Protein AF-A0A926ZH37-F1 (afdb_monomer_lite)

Secondary structure (DSSP, 8-state):
-----------S---------------PPPP----SS-EEEEEETTEEEEEE-EEETTEEE---S-----TT---

Sequence (75 aa):
MNCANSKWIFGGLFTLSACSLAVSTSAQIAPDATLPVNSTVTTNGDIFTIEGGTRAGSNLFHSFQEFSVPTGKEA

Foldseek 3Di:
DDDDDDDDDDDDDPPPPPPDPPDDDPPFFDFDPPWPKAWDWDDDPPDIDIDIAHDDPPDGDYGDRGDDAPPPGDD

Organism: NCBI:txid2949571

InterPro domains:
  IPR008638 Filamentous haemagglutinin FhaB/tRNA nuclease CdiA-like, TPS domain [PF05860] (27-74)
  IPR012334 Pectin lyase fold [G3DSA:2.160.20.10] (11-75)

Radius of gyration: 23.11 Å; chains: 1; bounding box: 55×40×49 Å

Structure (mmCIF, N/CA/C/O backbone):
data_AF-A0A926ZH37-F1
#
_entry.id   AF-A0A926ZH37-F1
#
loop_
_atom_site.group_PDB
_atom_site.id
_atom_site.type_symbol
_atom_site.label_atom_id
_atom_site.label_alt_id
_atom_site.label_comp_id
_atom_site.label_asym_id
_atom_site.label_entity_id
_atom_site.label_seq_id
_atom_site.pdbx_PDB_ins_code
_atom_site.Cartn_x
_atom_site.Cartn_y
_atom_site.Cartn_z
_atom_site.occupancy
_atom_site.B_iso_or_equiv
_atom_site.auth_seq_id
_atom_site.auth_comp_id
_atom_site.auth_asym_id
_atom_site.auth_atom_id
_atom_site.pdbx_PDB_model_num
ATOM 1 N N . MET A 1 1 ? -20.091 -4.480 24.368 1.00 43.47 1 MET A N 1
ATOM 2 C CA . MET A 1 1 ? -21.408 -4.006 23.892 1.00 43.47 1 MET A CA 1
ATOM 3 C C . MET A 1 1 ? -22.450 -4.914 24.512 1.00 43.47 1 MET A C 1
ATOM 5 O O . MET A 1 1 ? -22.393 -6.121 24.326 1.00 43.47 1 MET A O 1
ATOM 9 N N . ASN A 1 2 ? -23.264 -4.337 25.386 1.00 50.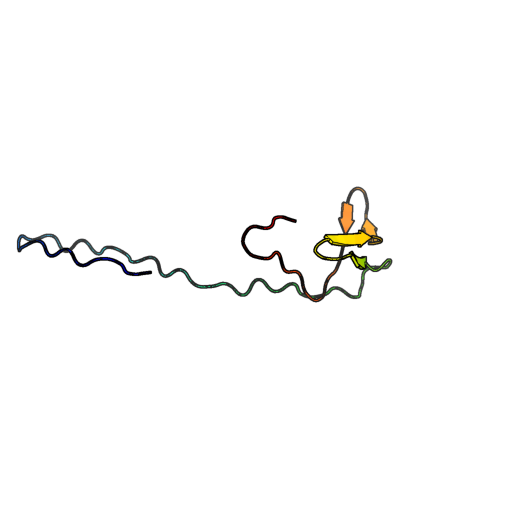16 2 ASN A N 1
ATOM 10 C CA . ASN A 1 2 ? -24.068 -5.045 26.377 1.00 50.16 2 ASN A CA 1
ATOM 11 C C . ASN A 1 2 ? -25.349 -5.563 25.715 1.00 50.16 2 ASN A C 1
ATOM 13 O O . ASN A 1 2 ? -26.177 -4.752 25.306 1.00 50.16 2 ASN A O 1
ATOM 17 N N . CYS A 1 3 ? -25.518 -6.882 25.593 1.00 51.12 3 CYS A N 1
ATOM 18 C CA . CYS A 1 3 ? -26.786 -7.438 25.129 1.00 51.12 3 CYS A CA 1
ATOM 19 C C . CYS A 1 3 ? -27.718 -7.584 26.335 1.00 51.12 3 CYS A C 1
ATOM 21 O O . CYS A 1 3 ? -27.410 -8.280 27.302 1.00 51.12 3 CYS A O 1
ATOM 23 N N . ALA A 1 4 ? -28.795 -6.805 26.303 1.00 48.81 4 ALA A N 1
ATOM 24 C CA . ALA A 1 4 ? -29.714 -6.603 27.403 1.00 48.81 4 ALA A CA 1
ATOM 25 C C . ALA A 1 4 ? -30.503 -7.871 27.752 1.00 48.81 4 ALA A C 1
ATOM 27 O O . ALA A 1 4 ? -30.938 -8.637 26.895 1.00 48.81 4 ALA A O 1
ATOM 28 N N . ASN A 1 5 ? -30.725 -8.028 29.053 1.00 58.38 5 ASN A N 1
ATOM 29 C CA . ASN A 1 5 ? -31.597 -9.022 29.653 1.00 58.38 5 ASN A CA 1
ATOM 30 C C . ASN A 1 5 ? -33.056 -8.784 29.231 1.00 58.38 5 ASN A C 1
ATOM 32 O O . ASN A 1 5 ? -33.594 -7.705 29.473 1.00 58.38 5 ASN A O 1
ATOM 36 N N . SER A 1 6 ? -33.730 -9.807 28.704 1.00 48.72 6 SER A N 1
ATOM 37 C CA . SER A 1 6 ? -35.195 -9.862 28.704 1.00 48.72 6 SER A CA 1
ATOM 38 C C . SER A 1 6 ? -35.660 -11.299 28.933 1.00 48.72 6 SER A C 1
ATOM 40 O O . SER A 1 6 ? -35.446 -12.180 28.103 1.00 48.72 6 SER A O 1
ATOM 42 N N . LYS A 1 7 ? -36.236 -11.542 30.117 1.00 60.03 7 LYS A N 1
ATOM 43 C CA . LYS A 1 7 ? -36.845 -12.816 30.522 1.00 60.03 7 LYS A CA 1
ATOM 44 C C . LYS A 1 7 ? -38.288 -12.856 30.019 1.00 60.03 7 LYS A C 1
ATOM 46 O O . LYS A 1 7 ? -39.066 -11.992 30.410 1.00 60.03 7 LYS A O 1
ATOM 51 N N . TRP A 1 8 ? -38.661 -13.906 29.286 1.00 46.69 8 TRP A N 1
ATOM 52 C CA . TRP A 1 8 ? -40.060 -14.315 29.107 1.00 46.69 8 TRP A CA 1
ATOM 53 C C . TRP A 1 8 ? -40.246 -15.812 29.399 1.00 46.69 8 TRP A C 1
ATOM 55 O O . TRP A 1 8 ? -39.307 -16.601 29.332 1.00 46.69 8 TRP A O 1
ATOM 65 N N . ILE A 1 9 ? -41.456 -16.123 29.858 1.00 59.38 9 ILE A N 1
ATOM 66 C CA . ILE A 1 9 ? -41.879 -17.229 30.731 1.00 59.38 9 ILE A CA 1
ATOM 67 C C . ILE A 1 9 ? -42.282 -18.490 29.939 1.00 59.38 9 ILE A C 1
ATOM 69 O O . ILE A 1 9 ? -42.695 -18.410 28.789 1.00 59.38 9 ILE A O 1
ATOM 73 N N . PHE A 1 10 ? -42.140 -19.635 30.618 1.00 59.12 10 PHE A N 1
ATOM 74 C CA . PHE A 1 10 ? -42.455 -21.033 30.287 1.00 59.12 10 PHE A CA 1
ATOM 75 C C . PHE A 1 10 ? -43.543 -21.310 29.230 1.00 59.12 10 PHE A C 1
ATOM 77 O O . PHE A 1 10 ? -44.683 -20.877 29.368 1.00 59.12 10 PHE A O 1
ATOM 84 N N . GLY A 1 11 ? -43.211 -22.175 28.262 1.00 51.66 11 GLY A N 1
ATOM 85 C CA . GLY A 1 11 ? -44.179 -22.758 27.329 1.00 51.66 11 GLY A CA 1
ATOM 86 C C . GLY A 1 11 ? -43.551 -23.364 26.073 1.00 51.66 11 GLY A C 1
ATOM 87 O O . GLY A 1 11 ? -43.753 -22.847 24.987 1.00 51.66 11 GLY A O 1
ATOM 88 N N . GLY A 1 12 ? -42.763 -24.432 26.239 1.00 62.03 12 GLY A N 1
ATOM 89 C CA . GLY A 1 12 ? -42.452 -25.439 25.214 1.00 62.03 12 GLY A CA 1
ATOM 90 C C . GLY A 1 12 ? -42.223 -24.992 23.764 1.00 62.03 12 GLY A C 1
ATOM 91 O O . GLY A 1 12 ? -43.030 -25.317 22.905 1.00 62.03 12 GLY A O 1
ATOM 92 N N . LEU A 1 13 ? -41.068 -24.392 23.472 1.00 58.16 13 LEU A N 1
ATOM 93 C CA . LEU A 1 13 ? -40.320 -24.650 22.235 1.00 58.16 13 LEU A CA 1
ATOM 94 C C . LEU A 1 13 ? -38.873 -24.202 22.459 1.00 58.16 13 LEU A C 1
ATOM 96 O O . LEU A 1 13 ? -38.594 -23.018 22.626 1.00 58.16 13 LEU A O 1
ATOM 100 N N . PHE A 1 14 ? -37.949 -25.158 22.529 1.00 58.56 14 PHE A N 1
ATOM 101 C CA . PHE A 1 14 ? -36.524 -24.882 22.703 1.00 58.56 14 PHE A CA 1
ATOM 102 C C . PHE A 1 14 ? -35.966 -24.411 21.352 1.00 58.56 14 PHE A C 1
ATOM 104 O O . PHE A 1 14 ? -35.419 -25.192 20.577 1.00 58.56 14 PHE A O 1
ATOM 111 N N . THR A 1 15 ? -36.183 -23.141 21.007 1.00 62.44 15 THR A N 1
ATOM 112 C CA . THR A 1 15 ? -35.554 -22.541 19.828 1.00 62.44 15 THR A CA 1
ATOM 113 C C . THR A 1 15 ? -34.060 -22.430 20.102 1.00 62.44 15 THR A C 1
ATOM 115 O O . THR A 1 15 ? -33.627 -21.572 20.874 1.00 62.44 15 THR A O 1
ATOM 118 N N . LEU A 1 16 ? -33.278 -23.321 19.491 1.00 64.25 16 LEU A N 1
ATOM 119 C CA . LEU A 1 16 ? -31.821 -23.269 19.483 1.00 64.25 16 LEU A CA 1
ATOM 120 C C . LEU A 1 16 ? -31.398 -22.049 18.650 1.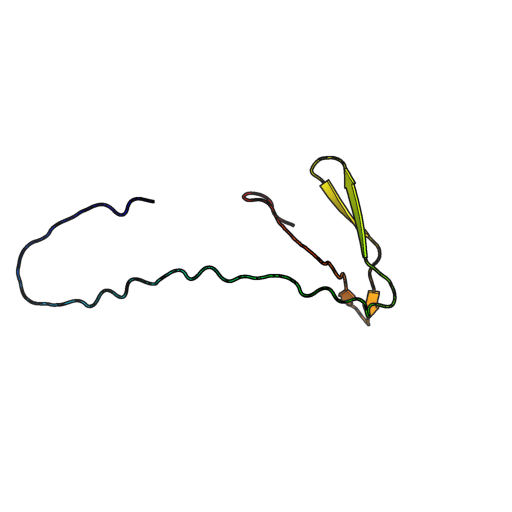00 64.25 16 LEU A C 1
ATOM 122 O O . LEU A 1 16 ? -31.129 -22.146 17.457 1.00 64.25 16 LEU A O 1
ATOM 126 N N . SER A 1 17 ? -31.439 -20.869 19.269 1.00 71.06 17 SER A N 1
ATOM 127 C CA . SER A 1 17 ? -30.942 -19.637 18.668 1.00 71.06 17 SER A CA 1
ATOM 128 C C . SER A 1 17 ? -29.425 -19.754 18.567 1.00 71.06 17 SER A C 1
ATOM 130 O O . SER A 1 17 ? -28.715 -19.692 19.573 1.00 71.06 17 SER A O 1
ATOM 132 N N . ALA A 1 18 ? -28.933 -20.014 17.358 1.00 67.44 18 ALA A N 1
ATOM 133 C CA . ALA A 1 18 ? -27.510 -20.067 17.076 1.00 67.44 18 ALA A CA 1
ATOM 134 C C . ALA A 1 18 ? -26.927 -18.655 17.231 1.00 67.44 18 ALA A C 1
ATOM 136 O O . ALA A 1 18 ? -27.110 -17.790 16.377 1.00 67.44 18 ALA A O 1
ATOM 137 N N . CYS A 1 19 ? -26.238 -18.416 18.346 1.00 65.69 19 CYS A N 1
ATOM 138 C CA . CYS A 1 19 ? -25.437 -17.217 18.545 1.00 65.69 19 CYS A CA 1
ATOM 139 C C . CYS A 1 19 ? -24.238 -17.294 17.590 1.00 65.69 19 CYS A C 1
ATOM 141 O O . CYS A 1 19 ? -23.313 -18.078 17.807 1.00 65.69 19 CYS A O 1
ATOM 143 N N . SER A 1 20 ? -24.271 -16.538 16.495 1.00 72.06 20 SER A N 1
ATOM 144 C CA . SER A 1 20 ? -23.144 -16.430 15.571 1.00 72.06 20 SER A CA 1
ATOM 145 C C . SER A 1 20 ? -21.960 -15.774 16.285 1.00 72.06 20 SER A C 1
ATOM 147 O O . SER A 1 20 ? -21.969 -14.574 16.558 1.00 72.06 20 SER A O 1
ATOM 149 N N . LEU A 1 21 ? -20.942 -16.577 16.600 1.00 70.12 21 LEU A N 1
ATOM 150 C CA . LEU A 1 21 ? -19.658 -16.103 17.105 1.00 70.12 21 LEU A CA 1
ATOM 151 C C . LEU A 1 21 ? -18.942 -15.367 15.969 1.00 70.12 21 LEU A C 1
ATOM 153 O O . LEU A 1 21 ? -18.513 -15.985 14.996 1.00 70.12 21 LEU A O 1
ATOM 157 N N . ALA A 1 22 ? -18.827 -14.045 16.082 1.00 70.1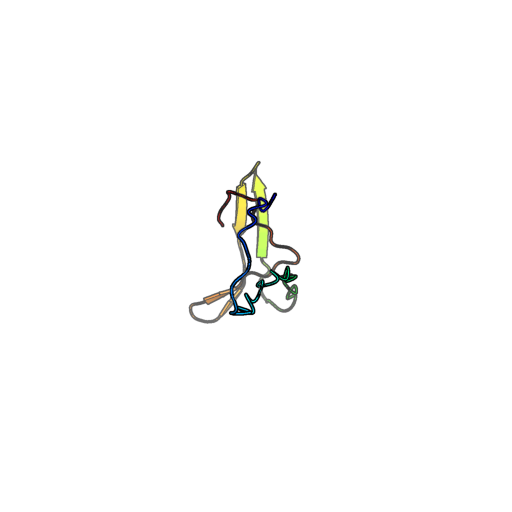9 22 ALA A N 1
ATOM 158 C CA . ALA A 1 22 ? -17.955 -13.267 15.215 1.00 70.19 22 ALA A CA 1
ATOM 159 C C . ALA A 1 22 ? -16.503 -13.621 15.560 1.00 70.19 22 ALA A C 1
ATOM 161 O O . ALA A 1 22 ? -15.982 -13.219 16.600 1.00 70.19 22 ALA A O 1
ATOM 162 N N . VAL A 1 23 ? -15.871 -14.431 14.714 1.00 74.00 23 VAL A N 1
ATOM 163 C CA . VAL A 1 23 ? -14.456 -14.780 14.846 1.00 74.00 23 VAL A CA 1
ATOM 164 C C . VAL A 1 23 ? -13.648 -13.686 14.158 1.00 74.00 23 VAL A C 1
ATOM 166 O O . VAL A 1 23 ? -13.821 -13.452 12.963 1.00 74.00 23 VAL A O 1
ATOM 169 N N . SER A 1 24 ? -12.781 -13.000 14.901 1.00 69.62 24 SER A N 1
ATOM 170 C CA . SER A 1 24 ? -11.864 -12.021 14.316 1.00 69.62 24 SER A CA 1
ATOM 171 C C . SER A 1 24 ? -10.844 -12.746 13.444 1.00 69.62 24 SER A C 1
ATOM 173 O O . SER A 1 24 ? -10.038 -13.532 13.942 1.00 69.62 24 SER A O 1
ATOM 175 N N . THR A 1 25 ? -10.876 -12.499 12.138 1.00 69.12 25 THR A N 1
ATOM 176 C CA . THR A 1 25 ? -9.876 -13.023 11.207 1.00 69.12 25 THR A CA 1
ATOM 177 C C . THR A 1 25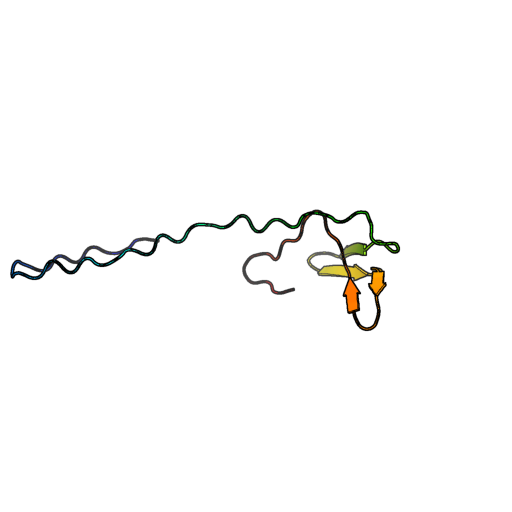 ? -8.643 -12.128 11.214 1.00 69.12 25 THR A C 1
ATOM 179 O O . THR A 1 25 ? -8.763 -10.917 11.028 1.00 69.12 25 THR A O 1
ATOM 182 N N . SER A 1 26 ? -7.454 -12.713 11.373 1.00 71.38 26 SER A N 1
ATOM 183 C CA . SER A 1 26 ? -6.203 -12.019 11.058 1.00 71.38 26 SER A CA 1
ATOM 184 C C . SER A 1 26 ? -6.064 -11.952 9.539 1.00 71.38 26 SER A C 1
ATOM 186 O O . SER A 1 26 ? -5.660 -12.921 8.899 1.00 71.38 26 SER A O 1
ATOM 188 N N . ALA A 1 27 ? -6.472 -10.832 8.950 1.00 65.12 27 ALA A N 1
ATOM 189 C CA . ALA A 1 27 ? -6.214 -10.533 7.549 1.00 65.12 27 ALA A CA 1
ATOM 190 C C . ALA A 1 27 ? -4.900 -9.748 7.464 1.00 65.12 27 ALA A C 1
ATOM 192 O O . ALA A 1 27 ? -4.907 -8.533 7.287 1.00 65.12 27 ALA A O 1
ATOM 193 N N . GLN A 1 28 ? -3.770 -10.428 7.663 1.00 67.56 28 GLN A N 1
ATOM 194 C CA . GLN A 1 28 ? -2.465 -9.817 7.428 1.00 67.56 28 GLN A CA 1
ATOM 195 C C . GLN A 1 28 ? -2.017 -10.090 5.989 1.00 67.56 28 GLN A C 1
ATOM 197 O O . GLN A 1 28 ? -2.205 -11.185 5.459 1.00 67.56 28 GLN A O 1
ATOM 202 N N . ILE A 1 29 ? -1.423 -9.082 5.358 1.00 71.94 29 ILE A N 1
ATOM 203 C CA . ILE A 1 29 ? -0.826 -9.194 4.027 1.00 71.94 29 ILE A CA 1
ATOM 204 C C . ILE A 1 29 ? 0.515 -9.922 4.156 1.00 71.94 29 ILE A C 1
ATOM 206 O O . ILE A 1 29 ? 1.312 -9.608 5.039 1.00 71.94 29 ILE A O 1
ATOM 210 N N . ALA A 1 30 ? 0.772 -10.890 3.277 1.00 82.50 30 ALA A N 1
ATOM 211 C CA . ALA A 1 30 ? 2.108 -11.447 3.109 1.00 82.50 30 ALA A CA 1
ATOM 212 C C . ALA A 1 30 ? 2.892 -10.541 2.142 1.00 82.50 30 ALA A C 1
ATOM 214 O O . ALA A 1 30 ? 2.472 -10.416 0.988 1.00 82.50 30 ALA A O 1
ATOM 215 N N . PRO A 1 31 ? 3.992 -9.896 2.574 1.00 82.31 31 PRO A N 1
ATOM 216 C CA . PRO A 1 31 ? 4.779 -9.062 1.678 1.00 82.31 31 PRO A CA 1
ATOM 217 C C . PRO A 1 31 ? 5.375 -9.887 0.538 1.00 82.31 31 PRO A C 1
ATOM 219 O O . PRO A 1 31 ? 5.950 -10.952 0.764 1.00 82.31 31 PRO A O 1
ATOM 222 N N . ASP A 1 32 ? 5.295 -9.346 -0.674 1.00 85.00 32 ASP A N 1
ATOM 223 C CA . ASP A 1 32 ? 5.944 -9.888 -1.863 1.00 85.00 32 ASP A CA 1
ATOM 224 C C . ASP A 1 32 ? 7.176 -9.046 -2.225 1.00 85.00 32 ASP A C 1
ATOM 226 O O . ASP A 1 32 ? 7.062 -7.859 -2.544 1.00 85.00 32 ASP A O 1
ATOM 230 N N . ALA A 1 33 ? 8.353 -9.667 -2.170 1.00 85.81 33 ALA A N 1
ATOM 231 C CA . ALA A 1 33 ? 9.631 -9.061 -2.542 1.00 85.81 33 ALA A CA 1
ATOM 232 C C . ALA A 1 33 ? 10.070 -9.404 -3.981 1.00 85.81 33 ALA A C 1
ATOM 234 O O . ALA A 1 33 ? 11.195 -9.091 -4.364 1.00 85.81 33 ALA A O 1
ATOM 235 N N . THR A 1 34 ? 9.218 -10.067 -4.770 1.00 91.44 34 THR A N 1
ATOM 236 C CA . THR A 1 34 ? 9.525 -10.511 -6.142 1.00 91.44 34 THR A CA 1
ATOM 237 C C . THR A 1 34 ? 9.099 -9.519 -7.223 1.00 91.44 34 THR A C 1
ATOM 239 O O . THR A 1 34 ? 9.478 -9.683 -8.384 1.00 91.44 34 THR A O 1
ATOM 242 N N . LEU A 1 35 ? 8.351 -8.471 -6.860 1.00 91.31 35 LEU A N 1
ATOM 243 C CA . LEU A 1 35 ? 7.949 -7.416 -7.786 1.00 91.31 35 LEU A CA 1
ATOM 244 C C . LEU A 1 35 ? 9.185 -6.694 -8.374 1.00 91.31 35 LEU A C 1
ATOM 246 O O . LEU A 1 35 ? 9.957 -6.118 -7.609 1.00 91.31 35 LEU A O 1
ATOM 250 N N . PRO A 1 36 ? 9.367 -6.666 -9.715 1.00 93.69 36 PRO A N 1
ATOM 251 C CA . PRO A 1 36 ? 10.497 -6.001 -10.375 1.00 93.69 36 PRO A CA 1
ATOM 252 C C . PRO A 1 36 ? 10.621 -4.505 -10.073 1.00 93.69 36 PRO A C 1
ATOM 254 O O . PRO A 1 36 ? 11.719 -3.955 -10.101 1.00 93.69 36 PRO A O 1
ATOM 257 N N . VAL A 1 37 ? 9.489 -3.843 -9.828 1.00 95.12 37 VAL A N 1
ATOM 258 C CA . VAL A 1 37 ? 9.418 -2.442 -9.409 1.00 95.12 37 VAL A CA 1
ATOM 259 C C . VAL A 1 37 ? 8.653 -2.377 -8.091 1.00 95.12 37 VAL A C 1
ATOM 261 O O . VAL A 1 37 ? 7.455 -2.676 -8.034 1.00 95.12 37 VAL A O 1
ATOM 264 N N . ASN A 1 38 ? 9.360 -1.991 -7.030 1.00 93.06 38 ASN A N 1
ATOM 265 C CA . ASN A 1 38 ? 8.814 -1.879 -5.683 1.00 93.06 38 ASN A CA 1
ATOM 266 C C . ASN A 1 38 ? 7.786 -0.743 -5.569 1.00 93.06 38 ASN A C 1
ATOM 268 O O . ASN A 1 38 ? 7.757 0.200 -6.362 1.00 93.06 38 ASN A O 1
ATOM 272 N N . SER A 1 39 ? 6.935 -0.845 -4.549 1.00 94.81 39 SER A N 1
ATOM 273 C CA . SER A 1 39 ? 6.048 0.247 -4.138 1.00 94.81 39 SER A CA 1
ATOM 274 C C . SER A 1 39 ? 6.794 1.221 -3.231 1.00 94.81 39 SER A C 1
ATOM 276 O O . SER A 1 39 ? 7.593 0.798 -2.396 1.00 94.81 39 SER A O 1
ATOM 278 N N . THR A 1 40 ? 6.494 2.508 -3.368 1.00 94.19 40 THR A N 1
ATOM 279 C CA . THR A 1 40 ? 7.010 3.578 -2.510 1.00 94.19 40 THR A CA 1
ATOM 280 C C . THR A 1 40 ? 5.840 4.206 -1.773 1.00 94.19 40 THR A C 1
ATOM 282 O O . THR A 1 40 ? 4.849 4.572 -2.399 1.00 94.19 40 THR A O 1
ATOM 285 N N . VAL A 1 41 ? 5.949 4.349 -0.453 1.00 93.50 41 VAL A N 1
ATOM 286 C CA . VAL A 1 41 ? 4.941 5.039 0.361 1.00 93.50 41 VAL A CA 1
ATOM 287 C C . VAL A 1 41 ? 5.574 6.276 0.974 1.00 93.50 41 VAL A C 1
ATOM 289 O O . VAL A 1 41 ? 6.610 6.185 1.633 1.00 93.50 41 VAL A O 1
ATOM 292 N N . THR A 1 42 ? 4.954 7.430 0.752 1.00 95.19 42 THR A N 1
ATOM 293 C CA . THR A 1 42 ? 5.327 8.688 1.406 1.00 95.19 42 THR A CA 1
ATOM 294 C C . THR A 1 42 ? 4.174 9.169 2.276 1.00 95.19 42 THR A C 1
ATOM 296 O O . THR A 1 42 ? 3.007 9.036 1.908 1.00 95.19 42 THR A O 1
ATOM 299 N N . THR A 1 43 ? 4.495 9.706 3.451 1.00 92.94 43 THR A N 1
ATOM 300 C CA . THR A 1 43 ? 3.497 10.167 4.423 1.00 92.94 43 THR A CA 1
ATOM 301 C C . THR A 1 43 ? 3.578 11.678 4.568 1.00 92.94 43 THR A C 1
ATOM 303 O O . THR A 1 43 ? 4.654 12.226 4.809 1.00 92.94 43 THR A O 1
ATOM 306 N N . ASN A 1 44 ? 2.434 12.351 4.450 1.00 92.81 44 ASN A N 1
ATOM 307 C CA . ASN A 1 44 ? 2.292 13.777 4.717 1.00 92.81 44 ASN A CA 1
ATOM 308 C C . ASN A 1 44 ? 1.086 14.007 5.639 1.00 92.81 44 ASN A C 1
ATOM 310 O O . ASN A 1 44 ? -0.061 14.049 5.192 1.00 92.81 44 ASN A O 1
ATOM 314 N N . GLY A 1 45 ? 1.351 14.110 6.943 1.00 89.50 45 GLY A N 1
ATOM 315 C CA . GLY A 1 45 ? 0.302 14.137 7.963 1.00 89.50 45 GLY A CA 1
ATOM 316 C C . GLY A 1 45 ? -0.501 12.834 7.963 1.00 89.50 45 GLY A C 1
ATOM 317 O O . GLY A 1 45 ? 0.079 11.758 8.074 1.00 89.50 45 GLY A O 1
ATOM 318 N N . ASP A 1 46 ? -1.820 12.944 7.793 1.00 86.25 46 ASP A N 1
ATOM 319 C CA . ASP A 1 46 ? -2.750 11.805 7.734 1.00 86.25 46 ASP A CA 1
ATOM 320 C C . ASP A 1 46 ? -2.905 11.210 6.318 1.00 86.25 46 ASP A C 1
ATOM 322 O O . ASP A 1 46 ? -3.733 10.323 6.106 1.00 86.25 46 ASP A O 1
ATOM 326 N N . ILE A 1 47 ? -2.153 11.717 5.331 1.00 87.62 47 ILE A N 1
ATOM 327 C CA . ILE A 1 47 ? -2.219 11.272 3.933 1.00 87.62 47 ILE A CA 1
ATOM 328 C C . ILE A 1 47 ? -1.042 10.343 3.634 1.00 87.62 47 ILE A C 1
ATOM 330 O O . ILE A 1 47 ? 0.121 10.715 3.811 1.00 87.62 47 ILE A O 1
ATOM 334 N N . PHE A 1 48 ? -1.358 9.151 3.125 1.00 91.75 48 PHE A N 1
ATOM 335 C CA . PHE A 1 48 ? -0.393 8.174 2.627 1.00 91.75 48 PHE A CA 1
ATOM 336 C C . PHE A 1 48 ? -0.466 8.136 1.102 1.00 91.75 48 PHE A C 1
ATOM 338 O O . PHE A 1 48 ? -1.476 7.726 0.534 1.00 91.75 48 PHE A O 1
ATOM 345 N N . THR A 1 49 ? 0.605 8.558 0.437 1.00 93.88 49 THR A N 1
ATOM 346 C CA . THR A 1 49 ? 0.707 8.513 -1.024 1.00 93.88 49 THR A CA 1
ATOM 347 C C . THR A 1 49 ? 1.496 7.279 -1.430 1.00 93.88 49 THR A C 1
ATOM 349 O O . THR A 1 49 ? 2.647 7.110 -1.020 1.00 93.88 49 THR A O 1
ATOM 352 N N . ILE A 1 50 ? 0.871 6.425 -2.240 1.00 94.38 50 ILE A N 1
ATOM 353 C CA . ILE A 1 50 ? 1.456 5.190 -2.765 1.00 94.38 50 ILE A CA 1
ATOM 354 C C . ILE A 1 50 ? 1.837 5.424 -4.228 1.00 94.38 50 ILE A C 1
ATOM 356 O O . ILE A 1 50 ? 0.979 5.703 -5.063 1.00 94.38 50 ILE A O 1
ATOM 360 N N . GLU A 1 51 ? 3.122 5.287 -4.540 1.00 95.25 51 GLU A N 1
ATOM 361 C CA . GLU A 1 51 ? 3.677 5.436 -5.887 1.00 95.25 51 GLU A CA 1
ATOM 362 C C . GLU A 1 51 ? 4.499 4.202 -6.296 1.00 95.25 51 GLU A C 1
ATOM 364 O O . GLU A 1 51 ? 4.752 3.289 -5.504 1.00 95.25 51 GLU A O 1
ATOM 369 N N . GLY A 1 52 ? 4.927 4.164 -7.561 1.00 94.69 52 GLY A N 1
ATOM 370 C CA . GLY A 1 52 ? 5.694 3.048 -8.116 1.00 94.69 52 GLY A CA 1
ATOM 371 C C . GLY A 1 52 ? 4.825 1.817 -8.388 1.00 94.69 52 GLY A C 1
ATOM 372 O O . GLY A 1 52 ? 3.724 1.937 -8.924 1.00 94.69 52 GLY A O 1
ATOM 373 N N . GLY A 1 53 ? 5.330 0.634 -8.031 1.00 95.12 53 GLY A N 1
ATOM 374 C CA . GLY A 1 53 ? 4.661 -0.647 -8.266 1.00 95.12 53 GLY A CA 1
ATOM 375 C C . GLY A 1 53 ? 4.969 -1.274 -9.627 1.00 95.12 53 GLY A C 1
ATOM 376 O O . GLY A 1 53 ? 5.535 -0.658 -10.532 1.00 95.12 53 GLY A O 1
ATOM 377 N N . THR A 1 54 ? 4.594 -2.544 -9.769 1.00 97.56 54 THR A N 1
ATOM 378 C CA . THR A 1 54 ? 4.880 -3.350 -10.962 1.00 97.56 54 THR A CA 1
ATOM 379 C C . THR A 1 54 ? 3.643 -3.459 -11.838 1.00 97.56 54 THR A C 1
ATOM 381 O O . THR A 1 54 ? 2.588 -3.886 -11.376 1.00 97.56 54 THR A O 1
ATOM 384 N N . ARG A 1 55 ? 3.766 -3.145 -13.131 1.00 96.69 55 ARG A N 1
ATOM 385 C CA . ARG A 1 55 ? 2.706 -3.411 -14.112 1.00 96.69 55 ARG A CA 1
ATOM 386 C C . ARG A 1 55 ? 2.874 -4.790 -14.735 1.00 96.69 55 ARG A C 1
ATOM 388 O O . ARG A 1 55 ? 3.946 -5.104 -15.245 1.00 96.69 55 ARG A O 1
ATOM 395 N N . ALA A 1 56 ? 1.794 -5.565 -14.771 1.00 95.81 56 ALA A N 1
ATOM 396 C CA . ALA A 1 56 ? 1.705 -6.765 -15.597 1.00 95.81 56 ALA A CA 1
ATOM 397 C C . ALA A 1 56 ? 0.398 -6.720 -16.399 1.00 95.81 56 ALA A C 1
ATOM 399 O O . ALA A 1 56 ? -0.703 -6.806 -15.849 1.00 95.81 56 ALA A O 1
ATOM 400 N N . GLY A 1 57 ? 0.526 -6.524 -17.713 1.00 95.69 57 GLY A N 1
ATOM 401 C CA . GLY A 1 57 ? -0.613 -6.258 -18.590 1.00 95.69 57 GLY A CA 1
ATOM 402 C C . GLY A 1 57 ? -1.331 -4.959 -18.211 1.00 95.69 57 GLY A C 1
ATOM 403 O O . GLY A 1 57 ? -0.707 -3.904 -18.094 1.00 95.69 57 GLY A O 1
ATOM 404 N N . SER A 1 58 ? -2.647 -5.041 -18.015 1.00 97.62 58 SER A N 1
ATOM 405 C CA . SER A 1 58 ? -3.494 -3.911 -17.609 1.00 97.62 58 SER A CA 1
ATOM 406 C C . SER A 1 58 ? -3.477 -3.629 -16.106 1.00 97.62 58 SER A C 1
ATOM 408 O O . SER A 1 58 ? -4.025 -2.616 -15.678 1.00 97.62 58 SER A O 1
ATOM 410 N N . ASN A 1 59 ? -2.878 -4.513 -15.305 1.00 97.25 59 ASN A N 1
ATOM 411 C CA . ASN A 1 59 ? -2.922 -4.437 -13.851 1.00 97.25 59 ASN A CA 1
ATOM 412 C C . ASN A 1 59 ? -1.660 -3.764 -13.304 1.00 97.25 59 ASN A C 1
ATOM 414 O O . ASN A 1 59 ? -0.558 -3.964 -13.825 1.00 97.25 59 ASN A O 1
ATOM 418 N N . LEU A 1 60 ? -1.834 -2.991 -12.235 1.00 95.88 60 LEU A N 1
ATOM 419 C CA . LEU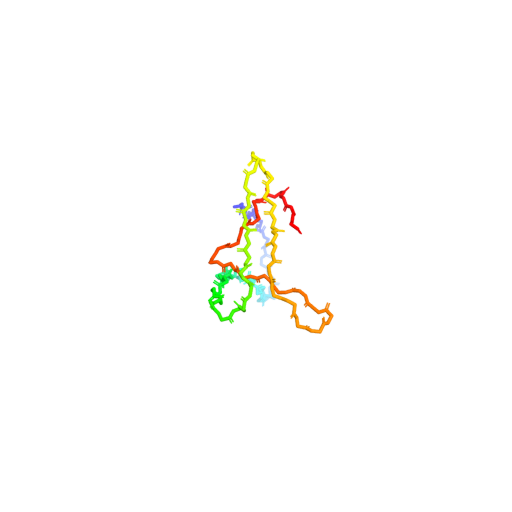 A 1 60 ? -0.759 -2.414 -11.436 1.00 95.88 60 LEU A CA 1
ATOM 420 C C . LEU A 1 60 ? -0.772 -3.081 -10.061 1.00 95.88 60 LEU A C 1
ATOM 422 O O . LEU A 1 60 ? -1.799 -3.089 -9.387 1.00 95.88 60 LEU A O 1
ATOM 426 N N . PHE A 1 61 ? 0.364 -3.646 -9.671 1.00 95.25 61 PHE A N 1
ATOM 427 C CA . PHE A 1 61 ? 0.537 -4.365 -8.419 1.00 95.25 61 PHE A CA 1
ATOM 428 C C . PHE A 1 61 ? 1.370 -3.537 -7.450 1.00 95.25 61 PHE A C 1
ATOM 430 O O . PHE A 1 61 ? 2.473 -3.089 -7.786 1.00 95.25 61 PHE A O 1
ATOM 437 N N . HIS A 1 62 ? 0.848 -3.402 -6.234 1.00 93.81 62 HIS A N 1
ATOM 438 C CA . HIS A 1 62 ? 1.568 -2.871 -5.089 1.00 93.81 62 HIS A CA 1
ATOM 439 C C . HIS A 1 62 ? 1.749 -3.962 -4.033 1.00 93.81 62 HIS A C 1
ATOM 441 O O . HIS A 1 62 ? 0.881 -4.816 -3.865 1.00 93.81 62 HIS A O 1
ATOM 447 N N . SER A 1 63 ? 2.884 -3.930 -3.338 1.00 91.81 63 SER A N 1
ATOM 448 C CA . SER A 1 63 ? 3.242 -4.897 -2.296 1.00 91.81 63 SER A CA 1
ATOM 449 C C . SER A 1 63 ? 3.624 -4.156 -1.022 1.00 91.81 63 SER A C 1
ATOM 451 O O . SER A 1 63 ? 4.402 -3.200 -1.069 1.00 91.81 63 SER A O 1
ATOM 453 N N . PHE A 1 64 ? 3.075 -4.606 0.107 1.00 91.06 64 PHE A N 1
ATOM 454 C CA . PHE A 1 64 ? 3.259 -3.994 1.419 1.00 91.06 64 PHE A CA 1
ATOM 455 C C . PHE A 1 64 ? 3.536 -5.063 2.472 1.00 91.06 64 PHE A C 1
ATOM 457 O O . PHE A 1 64 ? 2.984 -6.161 2.419 1.00 91.06 64 PHE A O 1
ATOM 464 N N . GLN A 1 65 ? 4.364 -4.721 3.457 1.00 87.88 65 GLN A N 1
ATOM 465 C CA . GLN A 1 65 ? 4.532 -5.541 4.659 1.00 87.88 65 GLN A CA 1
ATOM 466 C C . GLN A 1 65 ? 3.365 -5.378 5.633 1.00 87.88 65 GLN A C 1
ATOM 468 O O . GLN A 1 65 ? 2.959 -6.339 6.281 1.00 87.88 65 GLN A O 1
ATOM 473 N N . GLU A 1 66 ? 2.815 -4.171 5.706 1.00 87.25 66 GLU A N 1
ATOM 474 C CA . GLU A 1 66 ? 1.665 -3.836 6.529 1.00 87.25 66 GLU A CA 1
ATOM 475 C C . GLU A 1 66 ? 0.767 -2.876 5.752 1.00 87.25 66 GLU A C 1
ATOM 477 O O . GLU A 1 66 ? 1.245 -2.001 5.029 1.00 87.25 66 GLU A O 1
ATOM 482 N N . PHE A 1 67 ? -0.539 -3.052 5.904 1.00 87.88 67 PHE A N 1
ATOM 483 C CA . PHE A 1 67 ? -1.545 -2.145 5.381 1.00 87.88 67 PHE A CA 1
ATOM 484 C C . PHE A 1 67 ? -2.645 -2.025 6.423 1.00 87.88 67 PHE A C 1
ATOM 486 O O . PHE A 1 67 ? -3.176 -3.032 6.894 1.00 87.88 67 PHE A O 1
ATOM 493 N N . SER A 1 68 ? -2.969 -0.791 6.785 1.00 86.12 68 SER A N 1
ATOM 494 C CA . SER A 1 68 ? -3.979 -0.492 7.786 1.00 86.12 68 SER A CA 1
ATOM 495 C C . SER A 1 68 ? -4.783 0.714 7.339 1.00 86.12 68 SER A C 1
ATOM 497 O O . SER A 1 68 ? -4.223 1.713 6.889 1.00 86.12 68 SER A O 1
ATOM 499 N N . VAL A 1 69 ? -6.101 0.614 7.484 1.00 85.44 69 VAL A N 1
ATOM 500 C CA . VAL A 1 69 ? -7.029 1.723 7.283 1.00 85.44 69 VAL A CA 1
ATOM 501 C C . VAL A 1 69 ? -7.672 2.004 8.639 1.00 85.44 69 VAL A C 1
ATOM 503 O O . VAL A 1 69 ? -8.414 1.154 9.140 1.00 85.44 69 VAL A O 1
ATOM 506 N N . PRO A 1 70 ? -7.366 3.146 9.284 1.00 83.31 70 PRO A N 1
ATOM 507 C CA . PRO A 1 70 ? -7.922 3.470 10.591 1.00 83.31 70 PRO A CA 1
ATOM 508 C C . PRO A 1 70 ? -9.454 3.490 10.574 1.00 83.31 70 PRO A C 1
ATOM 510 O O . PRO A 1 70 ? -10.075 3.828 9.568 1.00 83.31 70 PRO A O 1
ATOM 513 N N . THR A 1 71 ? -10.084 3.180 11.708 1.00 86.38 71 THR A N 1
ATOM 514 C CA . THR A 1 71 ? -11.548 3.204 11.832 1.00 86.38 71 THR A CA 1
ATOM 515 C C . THR A 1 71 ? -12.123 4.551 11.392 1.00 86.38 71 THR A C 1
ATOM 517 O O . THR A 1 71 ? -11.691 5.604 11.859 1.00 86.38 71 THR A O 1
ATOM 520 N N . GLY A 1 72 ? -13.129 4.512 10.516 1.00 85.31 72 GLY A N 1
ATOM 521 C CA . GLY A 1 72 ? -13.754 5.715 9.961 1.00 85.31 72 GLY A CA 1
ATOM 522 C C . GLY A 1 72 ? -12.963 6.368 8.822 1.00 85.31 72 GLY A C 1
ATOM 523 O O . GLY A 1 72 ? -13.298 7.481 8.423 1.00 85.31 72 GLY A O 1
ATOM 524 N N . LYS A 1 73 ? -11.923 5.700 8.312 1.00 80.12 73 LY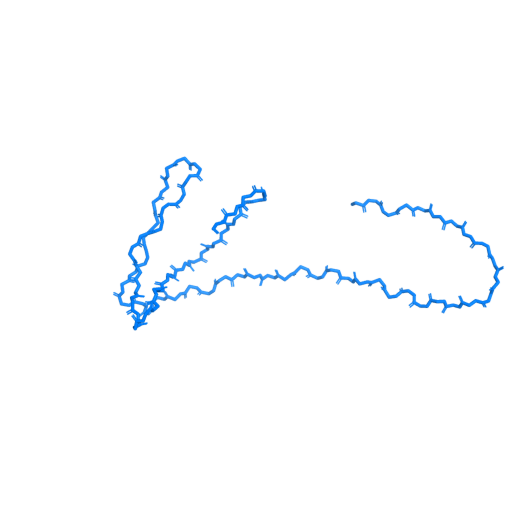S A N 1
ATOM 525 C CA . LYS A 1 73 ? -11.218 6.047 7.077 1.00 80.12 73 LYS A CA 1
ATOM 526 C C . LYS A 1 73 ? -11.491 4.979 6.015 1.00 80.12 73 LYS A C 1
ATOM 528 O O . LYS A 1 73 ? -11.845 3.846 6.336 1.00 80.12 73 LYS A O 1
ATOM 533 N N . GLU A 1 74 ? -11.318 5.362 4.763 1.00 77.19 74 GLU A N 1
ATOM 534 C CA . GLU A 1 74 ? -11.352 4.492 3.589 1.00 77.19 74 GLU A CA 1
ATOM 535 C C . GLU A 1 74 ? -10.075 4.740 2.778 1.00 77.19 74 GLU A C 1
ATOM 537 O O . GLU A 1 74 ? -9.487 5.821 2.881 1.00 77.19 74 GLU A O 1
ATOM 542 N N . ALA A 1 75 ? -9.615 3.720 2.055 1.00 75.12 75 ALA A N 1
ATOM 543 C CA . ALA A 1 75 ? -8.421 3.760 1.214 1.00 75.12 75 ALA A CA 1
ATOM 544 C C . ALA A 1 75 ? -8.799 3.570 -0.254 1.00 75.12 75 ALA A C 1
ATOM 546 O O . ALA A 1 75 ? -9.768 2.815 -0.504 1.00 75.12 75 ALA A O 1
#

pLDDT: mean 79.34, std 15.65, range [43.47, 97.62]